Protein AF-A0AAD7VCK1-F1 (afdb_monomer_lite)

Structure (mmCIF, N/CA/C/O backbone):
data_AF-A0AAD7VCK1-F1
#
_entry.id   AF-A0AAD7VCK1-F1
#
loop_
_atom_site.group_PDB
_atom_site.id
_atom_site.type_symbol
_atom_site.label_atom_id
_atom_site.label_alt_id
_atom_site.label_comp_id
_atom_site.label_asym_id
_atom_site.label_entity_id
_atom_site.label_seq_id
_atom_site.pdbx_PDB_ins_code
_atom_site.Cartn_x
_atom_site.Cartn_y
_atom_site.Cartn_z
_atom_site.occupancy
_atom_site.B_iso_or_equiv
_atom_site.auth_seq_id
_atom_site.auth_comp_id
_atom_site.auth_asym_id
_atom_site.auth_atom_id
_atom_site.pdbx_PDB_model_num
ATOM 1 N N . MET A 1 1 ? 8.226 9.360 -8.090 1.00 89.88 1 MET A N 1
ATOM 2 C CA . MET A 1 1 ? 7.051 10.242 -7.883 1.00 89.88 1 MET A CA 1
ATOM 3 C C . MET A 1 1 ? 5.953 9.467 -7.157 1.00 89.88 1 MET A C 1
ATOM 5 O O . MET A 1 1 ? 5.833 8.270 -7.414 1.00 89.88 1 MET A O 1
ATOM 9 N N . PRO A 1 2 ? 5.209 10.076 -6.223 1.00 95.94 2 PRO A N 1
ATOM 10 C CA . PRO A 1 2 ? 4.097 9.413 -5.545 1.00 95.94 2 PRO A CA 1
ATOM 11 C C . PRO A 1 2 ? 2.840 9.377 -6.427 1.00 95.94 2 PRO A C 1
ATOM 13 O O . PRO A 1 2 ? 2.560 10.334 -7.142 1.00 95.94 2 PRO A O 1
ATOM 16 N N . GLN A 1 3 ? 2.086 8.279 -6.367 1.00 97.62 3 GLN A N 1
ATOM 17 C CA . GLN A 1 3 ? 0.766 8.146 -6.991 1.00 97.62 3 GLN A CA 1
ATOM 18 C C . GLN A 1 3 ? -0.200 7.467 -6.018 1.00 97.62 3 GLN A C 1
ATOM 20 O O . GLN A 1 3 ? 0.170 6.521 -5.319 1.00 97.62 3 GLN A O 1
ATOM 25 N N . GLN A 1 4 ? -1.440 7.951 -5.964 1.00 97.12 4 GLN A N 1
ATOM 26 C CA . GLN A 1 4 ? -2.490 7.346 -5.149 1.00 97.12 4 GLN A CA 1
ATOM 27 C C . GLN A 1 4 ? -3.355 6.418 -6.001 1.00 97.12 4 GLN A C 1
ATOM 29 O O . GLN A 1 4 ? -3.797 6.795 -7.082 1.00 97.12 4 GLN A O 1
ATOM 34 N N . ILE A 1 5 ? -3.624 5.225 -5.477 1.00 96.94 5 ILE A N 1
ATOM 35 C CA . ILE A 1 5 ? -4.553 4.249 -6.047 1.00 96.94 5 ILE A CA 1
ATOM 36 C C . ILE A 1 5 ? -5.809 4.235 -5.175 1.00 96.94 5 ILE A C 1
ATOM 38 O O . ILE A 1 5 ? -5.714 4.308 -3.948 1.00 96.94 5 ILE A O 1
ATOM 42 N N . LYS A 1 6 ? -6.982 4.157 -5.808 1.00 95.19 6 LYS A N 1
ATOM 43 C CA . LYS A 1 6 ? -8.277 4.083 -5.114 1.00 95.19 6 LYS A CA 1
ATOM 44 C C . LYS A 1 6 ? -8.834 2.661 -5.052 1.00 95.19 6 LYS A C 1
ATOM 46 O O . LYS A 1 6 ? -9.489 2.319 -4.074 1.00 95.19 6 LYS A O 1
ATOM 51 N N . ASP A 1 7 ? -8.562 1.848 -6.070 1.00 96.19 7 ASP A N 1
ATOM 52 C CA . ASP A 1 7 ? -9.085 0.489 -6.172 1.00 96.19 7 ASP A CA 1
ATOM 53 C C . ASP A 1 7 ? -8.133 -0.568 -5.584 1.00 96.19 7 ASP A C 1
ATOM 55 O O . ASP A 1 7 ? -6.912 -0.522 -5.755 1.00 96.19 7 ASP A O 1
ATOM 59 N N . ILE A 1 8 ? -8.710 -1.551 -4.891 1.00 95.50 8 ILE A N 1
ATOM 60 C CA . ILE A 1 8 ? -7.955 -2.614 -4.220 1.00 95.50 8 ILE A CA 1
ATOM 61 C C . ILE A 1 8 ? -7.415 -3.628 -5.233 1.00 95.50 8 ILE A C 1
ATOM 63 O O . ILE A 1 8 ? -6.293 -4.110 -5.061 1.00 95.50 8 ILE A O 1
ATOM 67 N N . LYS A 1 9 ? -8.173 -3.952 -6.293 1.00 95.44 9 LYS A N 1
ATOM 68 C CA . LYS A 1 9 ? -7.728 -4.936 -7.292 1.00 95.44 9 LYS A CA 1
ATOM 69 C C . LYS A 1 9 ? -6.504 -4.411 -8.033 1.00 95.44 9 LYS A C 1
ATOM 71 O O . LYS A 1 9 ? -5.484 -5.097 -8.067 1.00 95.44 9 LYS A O 1
ATOM 76 N N . GLN A 1 10 ? -6.563 -3.157 -8.483 1.00 96.56 10 GLN A N 1
ATOM 77 C CA . GLN A 1 10 ? -5.428 -2.478 -9.113 1.00 96.56 10 GLN A CA 1
ATOM 78 C C . GLN A 1 10 ? -4.191 -2.444 -8.198 1.00 96.56 10 GLN A C 1
ATOM 80 O O . GLN A 1 10 ? -3.066 -2.668 -8.645 1.00 96.56 10 GLN A O 1
ATOM 85 N N . PHE A 1 11 ? -4.378 -2.194 -6.898 1.00 96.94 11 PHE A N 1
ATOM 86 C CA . PHE A 1 11 ? -3.274 -2.217 -5.937 1.00 96.94 11 PHE A CA 1
ATOM 87 C C . PHE A 1 11 ? -2.618 -3.605 -5.833 1.00 96.94 11 PHE A C 1
ATOM 89 O O . PHE A 1 11 ? -1.390 -3.705 -5.837 1.00 96.94 11 PHE A O 1
ATOM 96 N N . LEU A 1 12 ? -3.415 -4.676 -5.771 1.00 95.62 12 LEU A N 1
ATOM 97 C CA . LEU A 1 12 ? -2.909 -6.050 -5.690 1.00 95.62 12 LEU A CA 1
ATOM 98 C C . LEU A 1 12 ? -2.199 -6.496 -6.973 1.00 95.62 12 LEU A C 1
ATOM 100 O O . LEU A 1 12 ? -1.194 -7.202 -6.899 1.00 95.62 12 LEU A O 1
ATOM 104 N N . GLU A 1 13 ? -2.682 -6.073 -8.140 1.00 95.94 13 GLU A N 1
ATOM 105 C CA . GLU A 1 13 ? -1.977 -6.283 -9.408 1.00 95.94 13 GLU A CA 1
ATOM 106 C C . GLU A 1 13 ? -0.610 -5.604 -9.396 1.00 95.94 13 GLU A C 1
ATOM 108 O O . GLU A 1 13 ? 0.389 -6.226 -9.753 1.00 95.94 13 GLU A O 1
ATOM 113 N N . ILE A 1 14 ? -0.539 -4.365 -8.900 1.00 96.12 14 ILE A N 1
ATOM 114 C CA . ILE A 1 14 ? 0.722 -3.631 -8.803 1.00 96.12 14 ILE A CA 1
ATOM 115 C C . ILE A 1 14 ? 1.690 -4.2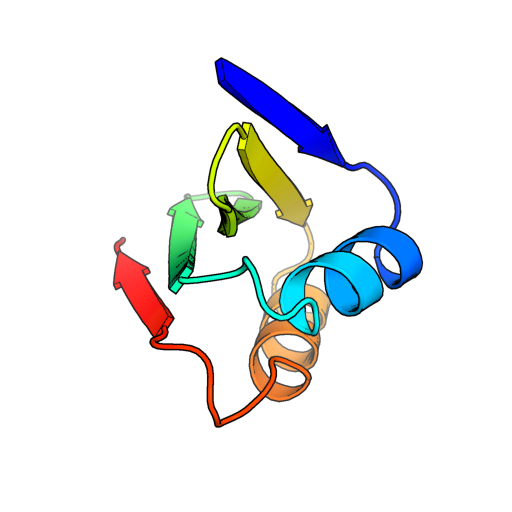88 -7.818 1.00 96.12 14 ILE A C 1
ATOM 117 O O . ILE A 1 14 ? 2.877 -4.395 -8.119 1.00 96.12 14 ILE A O 1
ATOM 121 N N . ALA A 1 15 ? 1.198 -4.778 -6.679 1.00 96.31 15 ALA A N 1
ATOM 122 C CA . ALA A 1 15 ? 2.017 -5.477 -5.690 1.00 96.31 15 ALA A CA 1
ATOM 123 C C . ALA A 1 15 ? 2.637 -6.782 -6.227 1.00 96.31 15 ALA A C 1
ATOM 125 O O . ALA A 1 15 ? 3.680 -7.197 -5.731 1.00 96.31 15 ALA A O 1
ATOM 126 N N . ARG A 1 16 ? 2.020 -7.413 -7.238 1.00 95.56 16 ARG A N 1
ATOM 127 C CA . ARG A 1 16 ? 2.518 -8.637 -7.894 1.00 95.56 16 ARG A CA 1
ATOM 128 C C . ARG A 1 16 ? 3.473 -8.386 -9.064 1.00 95.56 16 ARG A C 1
ATOM 130 O O . ARG A 1 16 ? 4.022 -9.342 -9.607 1.00 95.56 16 ARG A O 1
ATOM 137 N N . ARG A 1 17 ? 3.666 -7.137 -9.494 1.00 96.00 17 ARG A N 1
ATOM 138 C CA . ARG A 1 17 ? 4.559 -6.834 -10.620 1.00 96.00 17 ARG A CA 1
ATOM 139 C C . ARG A 1 17 ? 6.016 -7.126 -10.267 1.00 96.00 17 ARG A C 1
ATOM 141 O O . ARG A 1 17 ? 6.458 -6.890 -9.149 1.00 96.00 17 ARG A O 1
ATOM 148 N N . LYS A 1 18 ? 6.799 -7.520 -11.273 1.00 95.50 18 LYS A N 1
ATOM 149 C CA . LYS A 1 18 ? 8.244 -7.782 -11.146 1.00 95.50 18 LYS A CA 1
ATOM 150 C C . LYS A 1 18 ? 9.055 -6.565 -10.676 1.00 95.50 18 LYS A C 1
ATOM 152 O O . LYS A 1 18 ? 10.124 -6.726 -10.101 1.00 95.50 18 LYS A O 1
ATOM 157 N N . ASP A 1 19 ? 8.578 -5.348 -10.937 1.00 95.44 19 ASP A N 1
ATOM 158 C CA . ASP A 1 19 ? 9.258 -4.114 -10.539 1.00 95.44 19 ASP A CA 1
ATOM 159 C C . ASP A 1 19 ? 8.877 -3.615 -9.136 1.00 95.44 19 ASP A C 1
ATOM 161 O O . ASP A 1 19 ? 9.438 -2.611 -8.684 1.00 95.44 19 ASP A O 1
ATOM 165 N N . ALA A 1 20 ? 7.952 -4.292 -8.445 1.00 96.44 20 ALA A N 1
ATOM 166 C CA . ALA A 1 20 ? 7.638 -4.027 -7.047 1.00 96.44 20 ALA A CA 1
ATOM 167 C C . ALA A 1 20 ? 8.782 -4.533 -6.154 1.00 96.44 20 ALA A C 1
ATOM 169 O O . ALA A 1 20 ? 9.098 -5.718 -6.128 1.00 96.44 20 ALA A O 1
ATOM 170 N N . LYS A 1 21 ? 9.422 -3.613 -5.425 1.00 94.69 21 LYS A N 1
ATOM 171 C CA . LYS A 1 21 ? 10.626 -3.892 -4.625 1.00 94.69 21 LYS A CA 1
ATOM 172 C C . LYS A 1 21 ? 10.317 -4.093 -3.147 1.00 94.69 21 LYS A C 1
ATOM 174 O O . LYS A 1 21 ? 10.894 -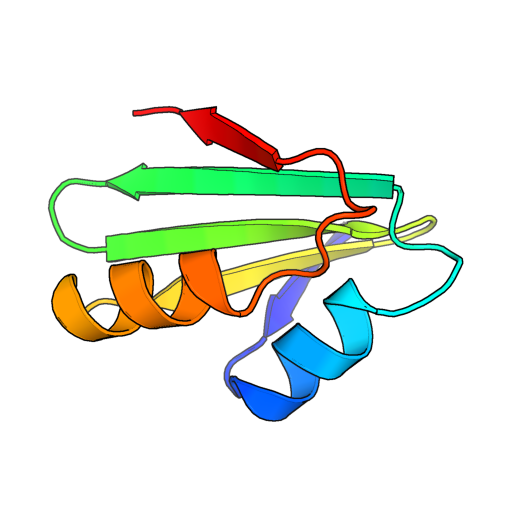4.957 -2.499 1.00 94.69 21 LYS A O 1
ATOM 179 N N . SER A 1 22 ? 9.439 -3.260 -2.599 1.00 95.31 22 SER A N 1
ATOM 180 C CA . SER A 1 22 ? 9.070 -3.311 -1.187 1.00 95.31 22 SER A CA 1
ATOM 181 C C . SER A 1 22 ? 7.696 -2.705 -0.951 1.00 95.31 22 SER A C 1
ATOM 183 O O . SER A 1 22 ? 7.225 -1.856 -1.714 1.00 95.31 22 SER A O 1
ATOM 185 N N . ALA A 1 23 ? 7.060 -3.129 0.132 1.00 96.88 23 ALA A N 1
ATOM 186 C CA . ALA A 1 23 ? 5.842 -2.537 0.644 1.00 96.88 23 ALA A CA 1
ATOM 187 C C . ALA A 1 23 ? 6.079 -1.964 2.041 1.00 96.88 23 ALA A C 1
ATOM 189 O O . ALA A 1 23 ? 6.762 -2.548 2.878 1.00 96.88 23 ALA A O 1
ATOM 190 N N . VAL A 1 24 ? 5.468 -0.818 2.309 1.00 97.31 24 VAL A N 1
ATOM 191 C CA . VAL A 1 24 ? 5.411 -0.210 3.633 1.00 97.31 24 VAL A CA 1
ATOM 192 C C . VAL A 1 24 ? 3.954 -0.100 4.042 1.00 97.31 24 VAL A C 1
ATOM 194 O O . VAL A 1 24 ? 3.161 0.555 3.363 1.00 97.31 24 VAL A O 1
ATOM 197 N N . VAL A 1 25 ? 3.600 -0.712 5.167 1.00 97.31 25 VAL A N 1
ATOM 198 C CA . VAL A 1 25 ? 2.281 -0.565 5.783 1.00 97.31 25 VAL A CA 1
ATOM 199 C C . VAL A 1 25 ? 2.407 0.458 6.903 1.00 97.31 25 VAL A C 1
ATOM 201 O O . VAL A 1 25 ? 2.944 0.166 7.970 1.00 97.31 25 VAL A O 1
ATOM 204 N N . LYS A 1 26 ? 1.932 1.679 6.643 1.00 97.00 26 LYS A N 1
ATOM 205 C CA . LYS A 1 26 ? 1.887 2.765 7.628 1.00 97.00 26 LYS A CA 1
ATOM 206 C C . LYS A 1 26 ? 0.525 2.778 8.300 1.00 97.00 26 LYS A C 1
ATOM 208 O O . LYS A 1 26 ? -0.476 3.060 7.641 1.00 97.00 26 LYS A O 1
ATOM 213 N N . LYS A 1 27 ? 0.488 2.525 9.602 1.00 96.12 27 LYS A N 1
ATOM 214 C CA . LYS A 1 27 ? -0.718 2.725 10.413 1.00 96.12 27 LYS A CA 1
ATOM 215 C C . LYS A 1 27 ? -0.802 4.211 10.780 1.00 96.12 27 LYS A C 1
ATOM 217 O O . LYS A 1 27 ? 0.209 4.843 11.032 1.00 96.12 27 LYS A O 1
ATOM 222 N N . ASN A 1 28 ? -1.982 4.807 10.717 1.00 94.75 28 ASN A N 1
ATOM 223 C CA . ASN A 1 28 ? -2.282 6.130 11.268 1.00 94.75 28 ASN A CA 1
ATOM 224 C C . ASN A 1 28 ? -3.513 5.982 12.168 1.00 94.75 28 ASN A C 1
ATOM 226 O O . ASN A 1 28 ? -4.203 4.962 12.116 1.00 94.75 28 ASN A O 1
ATOM 230 N N . THR A 1 29 ? -3.840 7.018 12.938 1.00 91.94 29 THR A N 1
ATOM 231 C CA . THR A 1 29 ? -4.946 6.993 13.908 1.00 91.94 29 THR A CA 1
ATOM 232 C C . THR A 1 29 ? -6.289 6.571 13.290 1.00 91.94 29 THR A C 1
ATOM 234 O O . THR A 1 29 ? -7.004 5.763 13.879 1.00 91.94 29 THR A O 1
ATOM 237 N N . GLY A 1 30 ? -6.601 7.042 12.074 1.00 91.75 30 GLY A N 1
ATOM 238 C CA . GLY A 1 30 ? -7.866 6.755 11.373 1.00 91.75 30 GLY A CA 1
ATOM 239 C C . GLY A 1 30 ? -7.738 6.062 10.012 1.00 91.75 30 GLY A C 1
ATOM 240 O O . GLY A 1 30 ? -8.737 5.869 9.330 1.00 91.75 30 GLY A O 1
ATOM 241 N N . SER A 1 31 ? -6.525 5.718 9.571 1.00 95.62 31 SER A N 1
ATOM 242 C CA . SER A 1 31 ? -6.319 5.061 8.273 1.00 95.62 31 SER A CA 1
ATOM 243 C C . SER A 1 31 ? -5.045 4.233 8.252 1.00 95.62 31 SER A C 1
ATOM 245 O O . SER A 1 31 ? -4.072 4.540 8.934 1.00 95.62 31 SER A O 1
ATOM 247 N N . VAL A 1 32 ? -5.017 3.209 7.411 1.00 97.06 32 VAL A N 1
ATOM 248 C CA . VAL A 1 32 ? -3.814 2.449 7.078 1.00 97.06 32 VAL A CA 1
ATOM 249 C C . VAL A 1 32 ? -3.436 2.774 5.639 1.00 97.06 32 VAL A C 1
ATOM 251 O O . VAL A 1 32 ? -4.263 2.690 4.732 1.00 97.06 32 VAL A O 1
ATOM 254 N N . LYS A 1 33 ? -2.182 3.171 5.416 1.00 97.75 33 LYS A N 1
ATOM 255 C CA . LYS A 1 33 ? -1.640 3.435 4.081 1.00 97.75 33 LYS A CA 1
ATOM 256 C C . LYS A 1 33 ? -0.732 2.286 3.667 1.00 97.75 33 LYS A C 1
ATOM 258 O O . LYS A 1 33 ? 0.310 2.071 4.286 1.00 97.75 33 LYS A O 1
ATOM 263 N N . PHE A 1 34 ? -1.103 1.597 2.598 1.00 98.00 34 PHE A N 1
ATOM 264 C CA . PHE A 1 34 ? -0.280 0.586 1.949 1.00 98.00 34 PHE A CA 1
ATOM 265 C C . PHE A 1 34 ? 0.523 1.252 0.843 1.00 98.00 34 PHE A C 1
ATOM 267 O O . PHE A 1 34 ? -0.049 1.757 -0.121 1.00 98.00 34 PHE A O 1
ATOM 274 N N . LYS A 1 35 ? 1.844 1.298 0.999 1.00 97.81 35 LYS A N 1
ATOM 275 C CA . LYS A 1 35 ? 2.748 1.980 0.076 1.00 97.81 35 LYS A CA 1
ATOM 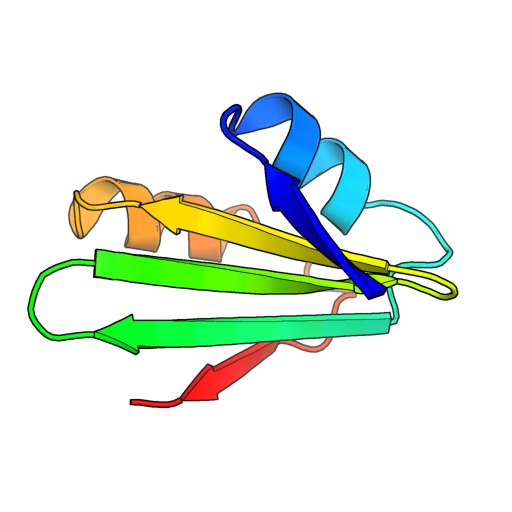276 C C . LYS A 1 35 ? 3.640 0.960 -0.622 1.00 97.81 35 LYS A C 1
ATOM 278 O O . LYS A 1 35 ? 4.524 0.412 0.021 1.00 97.81 35 LYS A O 1
ATOM 283 N N . VAL A 1 36 ? 3.448 0.719 -1.914 1.00 97.56 36 VAL A N 1
ATOM 284 C CA . VAL A 1 36 ? 4.291 -0.193 -2.706 1.00 97.56 36 VAL A CA 1
ATOM 285 C C . VAL A 1 36 ? 5.292 0.618 -3.515 1.00 97.56 36 VAL A C 1
ATOM 287 O O . VAL A 1 36 ? 4.919 1.472 -4.327 1.00 97.56 36 VAL A O 1
ATOM 290 N N . ARG A 1 37 ? 6.581 0.363 -3.294 1.00 97.25 37 ARG A N 1
ATOM 291 C CA . ARG A 1 37 ? 7.665 0.967 -4.059 1.00 97.25 37 ARG A CA 1
ATOM 292 C C . ARG A 1 37 ? 7.922 0.146 -5.315 1.00 97.25 37 ARG A C 1
ATOM 294 O O . ARG A 1 37 ? 8.419 -0.972 -5.235 1.00 97.25 37 ARG A O 1
ATOM 301 N N . CYS A 1 38 ? 7.639 0.743 -6.465 1.00 96.44 38 CYS A N 1
ATOM 302 C CA . CYS A 1 38 ? 8.047 0.233 -7.771 1.00 96.44 38 CYS A CA 1
ATOM 303 C C . CYS A 1 38 ? 9.307 0.967 -8.261 1.00 96.44 38 CYS A C 1
ATOM 305 O O . CYS A 1 38 ? 9.835 1.856 -7.577 1.00 96.44 38 CYS A O 1
ATOM 307 N N . SER A 1 39 ? 9.786 0.640 -9.463 1.00 95.50 39 SER A N 1
ATOM 308 C CA . SER A 1 39 ? 10.950 1.309 -10.062 1.00 95.50 39 SER A CA 1
ATOM 309 C C . SER A 1 39 ? 10.771 2.832 -10.140 1.00 95.50 39 SER A C 1
ATOM 311 O O . SER A 1 39 ? 11.570 3.582 -9.575 1.00 95.50 39 SER A O 1
ATOM 313 N N . ARG A 1 40 ? 9.674 3.302 -10.749 1.00 95.00 40 ARG A N 1
ATOM 314 C CA . ARG A 1 40 ? 9.421 4.739 -10.983 1.00 95.00 40 ARG A CA 1
ATOM 315 C C . ARG A 1 40 ? 8.535 5.400 -9.922 1.00 95.00 40 ARG A C 1
ATOM 317 O O . ARG A 1 40 ? 8.783 6.541 -9.507 1.00 95.00 40 ARG A O 1
ATOM 324 N N . TYR A 1 41 ? 7.498 4.692 -9.483 1.00 97.19 41 TYR A N 1
ATOM 325 C CA . TYR A 1 41 ? 6.444 5.249 -8.639 1.00 97.19 41 TYR A CA 1
ATOM 326 C C . TYR A 1 41 ? 6.418 4.629 -7.244 1.00 97.19 41 TYR A C 1
ATOM 328 O O . TYR A 1 41 ? 6.794 3.475 -7.039 1.00 97.19 41 TYR A O 1
ATOM 336 N N . LEU A 1 42 ? 5.960 5.428 -6.283 1.00 97.88 42 LEU A N 1
ATOM 337 C CA . LEU A 1 42 ? 5.496 4.946 -4.989 1.00 97.88 42 LEU A CA 1
ATOM 338 C C . LEU A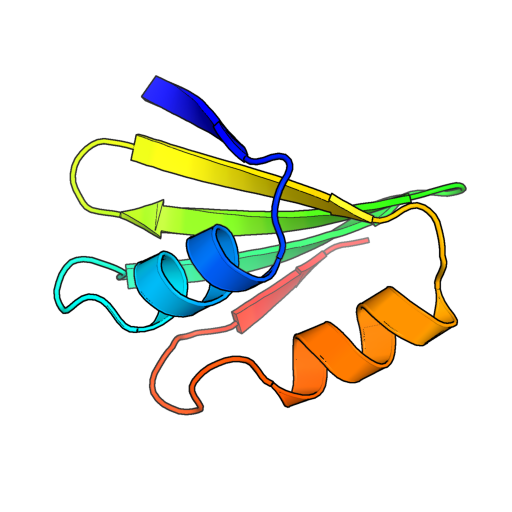 1 42 ? 3.972 4.972 -5.018 1.00 97.88 42 LEU A C 1
ATOM 340 O O . LEU A 1 42 ? 3.375 6.0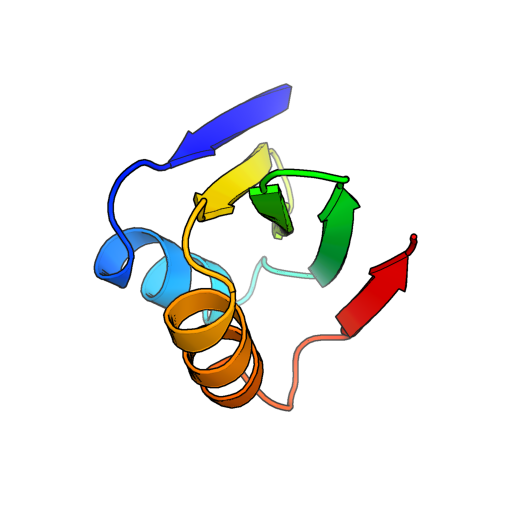50 -4.985 1.00 97.88 42 LEU A O 1
ATOM 344 N N . TYR A 1 43 ? 3.362 3.799 -5.086 1.00 98.19 43 TYR A N 1
ATOM 345 C CA . TYR A 1 43 ? 1.916 3.660 -5.122 1.00 98.19 43 TYR A CA 1
ATOM 346 C C . TYR A 1 43 ? 1.364 3.591 -3.710 1.00 98.19 43 TYR A C 1
ATOM 348 O O . TYR A 1 43 ? 1.842 2.794 -2.910 1.00 98.19 43 TYR A O 1
ATOM 356 N N . THR A 1 44 ? 0.371 4.417 -3.394 1.00 98.25 44 THR A N 1
ATOM 357 C CA . THR A 1 44 ? -0.269 4.429 -2.076 1.00 98.25 44 THR A CA 1
ATOM 358 C C . THR A 1 44 ? -1.749 4.105 -2.197 1.00 98.25 44 THR A C 1
ATOM 360 O O . THR A 1 44 ? -2.475 4.826 -2.875 1.00 98.25 44 THR A O 1
ATOM 363 N N . LEU A 1 45 ? -2.201 3.075 -1.488 1.00 98.19 45 LEU A N 1
ATOM 364 C CA . LEU A 1 45 ? -3.613 2.816 -1.221 1.00 98.19 45 LEU A CA 1
ATOM 365 C C . LEU A 1 45 ? -3.922 3.226 0.223 1.00 98.19 45 LEU A C 1
ATOM 367 O O . LEU A 1 45 ? -3.194 2.860 1.147 1.00 98.19 45 LEU A O 1
ATOM 371 N N . VAL A 1 46 ? -4.992 3.994 0.419 1.00 97.44 46 VAL A N 1
ATOM 372 C CA . VAL A 1 46 ? -5.459 4.420 1.745 1.00 97.44 46 VAL A CA 1
ATOM 373 C C . VAL A 1 46 ? -6.706 3.622 2.099 1.00 97.44 46 VAL A C 1
ATOM 375 O O . VAL A 1 46 ? -7.675 3.631 1.347 1.00 97.44 46 VAL A O 1
ATOM 378 N N . VAL A 1 47 ? -6.681 2.941 3.241 1.00 96.94 47 VAL A N 1
ATOM 379 C CA . VAL A 1 47 ? -7.794 2.133 3.744 1.00 96.94 47 VAL A CA 1
ATOM 380 C C . VAL A 1 47 ? -8.192 2.656 5.119 1.00 96.94 47 VAL A C 1
ATOM 382 O O . VAL A 1 47 ? -7.383 2.648 6.043 1.00 96.94 47 VAL A O 1
ATOM 385 N N . ASN A 1 48 ? -9.434 3.113 5.263 1.00 96.06 48 ASN A N 1
ATOM 386 C CA . ASN A 1 48 ? -9.931 3.671 6.529 1.00 96.06 48 ASN A CA 1
ATOM 387 C C . ASN A 1 48 ? -10.416 2.575 7.495 1.00 96.06 48 ASN A C 1
ATOM 389 O O . ASN A 1 48 ? -10.331 2.719 8.709 1.00 96.06 48 ASN A O 1
ATOM 393 N N . ASP A 1 49 ? -10.886 1.451 6.954 1.00 95.25 49 ASP A N 1
ATOM 394 C CA . ASP A 1 49 ? -11.387 0.316 7.728 1.00 95.25 49 ASP A CA 1
ATOM 395 C C . ASP A 1 49 ? -10.239 -0.614 8.159 1.00 95.25 49 ASP A C 1
ATOM 397 O O . ASP A 1 49 ? -9.575 -1.247 7.330 1.00 95.25 49 ASP A O 1
ATOM 401 N N . LYS A 1 50 ? -10.024 -0.723 9.475 1.00 92.12 50 LYS A N 1
ATOM 402 C CA . LYS A 1 50 ? -8.970 -1.561 10.072 1.00 92.12 50 LYS A CA 1
ATOM 403 C C . LYS A 1 50 ? -9.146 -3.049 9.747 1.00 92.12 50 LYS A C 1
ATOM 405 O O . LYS A 1 50 ? -8.152 -3.743 9.538 1.00 92.12 50 LYS A O 1
ATOM 410 N N . SER A 1 51 ? -10.383 -3.543 9.662 1.00 93.38 51 SER A N 1
ATOM 411 C CA . SER A 1 51 ? -10.659 -4.953 9.363 1.00 93.38 51 SER A CA 1
ATOM 412 C C . SER A 1 51 ? -10.260 -5.301 7.925 1.00 93.38 51 SER A C 1
ATOM 414 O O . SER A 1 51 ? -9.557 -6.287 7.687 1.00 93.38 51 SER A O 1
ATOM 416 N N . LYS A 1 52 ? -10.615 -4.433 6.966 1.00 94.69 52 LYS A N 1
ATOM 417 C CA . LYS A 1 52 ? -10.221 -4.564 5.556 1.00 94.69 52 LYS A CA 1
ATOM 418 C C . LYS A 1 52 ? -8.716 -4.425 5.388 1.00 94.69 52 LYS A C 1
ATOM 420 O O . LYS A 1 52 ? -8.127 -5.186 4.626 1.00 94.69 52 LYS A O 1
ATOM 425 N N . ALA A 1 53 ? -8.083 -3.511 6.123 1.00 95.38 53 ALA A N 1
ATOM 426 C CA . ALA A 1 53 ? -6.633 -3.363 6.106 1.00 95.38 53 ALA A CA 1
ATOM 427 C C . ALA A 1 53 ? -5.922 -4.654 6.554 1.00 95.38 53 ALA A C 1
ATOM 429 O O . ALA A 1 53 ? -4.988 -5.099 5.8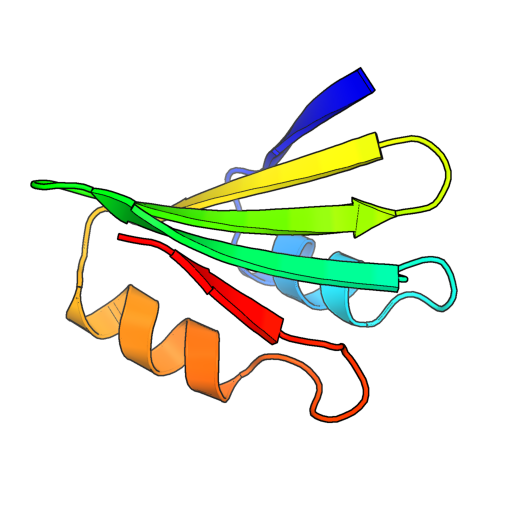90 1.00 95.38 53 ALA A O 1
ATOM 430 N N . ASN A 1 54 ? -6.389 -5.306 7.623 1.00 93.56 54 ASN A N 1
ATOM 431 C CA . ASN A 1 54 ? -5.797 -6.565 8.085 1.00 93.56 54 ASN A CA 1
ATOM 432 C C . ASN A 1 54 ? -5.934 -7.692 7.047 1.00 93.56 54 ASN A C 1
ATOM 434 O O . ASN A 1 54 ? -4.957 -8.392 6.782 1.00 93.56 54 ASN A O 1
ATOM 438 N N . LYS A 1 55 ? -7.100 -7.821 6.399 1.00 95.19 55 LYS A N 1
ATOM 439 C CA . LYS A 1 55 ? -7.307 -8.788 5.303 1.00 95.19 55 LYS A CA 1
ATOM 440 C C . LYS A 1 55 ? -6.425 -8.485 4.089 1.00 95.19 55 LYS A C 1
ATOM 442 O O . LYS A 1 55 ? -5.819 -9.386 3.513 1.00 95.19 55 LYS A O 1
ATOM 447 N N . LEU A 1 56 ? -6.304 -7.210 3.719 1.00 95.50 56 LEU A N 1
ATOM 448 C CA . LEU A 1 56 ? -5.466 -6.796 2.596 1.00 95.50 56 LEU A CA 1
ATOM 449 C C . LEU A 1 56 ? -3.987 -7.088 2.858 1.00 95.50 56 LEU A C 1
ATOM 451 O O . LEU A 1 56 ? -3.290 -7.551 1.962 1.00 95.50 56 LEU A O 1
ATOM 455 N N . LYS A 1 57 ? -3.523 -6.871 4.091 1.00 93.69 57 LYS A N 1
ATOM 456 C CA . LYS A 1 57 ? -2.158 -7.202 4.507 1.00 93.69 57 LYS A CA 1
ATOM 457 C C . LYS A 1 57 ? -1.848 -8.691 4.306 1.00 93.69 57 LYS A C 1
ATOM 459 O O . LYS A 1 57 ? -0.771 -9.006 3.818 1.00 93.69 57 LYS A O 1
ATOM 464 N N . GLN A 1 58 ? -2.787 -9.581 4.632 1.00 92.75 58 GLN A N 1
ATOM 465 C CA . GLN A 1 58 ? -2.650 -11.029 4.405 1.00 92.75 58 GLN A CA 1
ATOM 466 C C . GLN A 1 58 ? -2.663 -11.406 2.916 1.00 92.75 58 GLN A C 1
ATOM 468 O O . GLN A 1 58 ? -2.115 -12.433 2.541 1.00 92.75 58 GLN A O 1
ATOM 473 N N . SER A 1 59 ? -3.273 -10.574 2.068 1.00 93.56 59 SER A N 1
ATOM 474 C CA . SER A 1 59 ? -3.356 -10.793 0.617 1.00 93.56 59 SER A CA 1
ATOM 475 C C . SER A 1 59 ? -2.122 -10.294 -0.145 1.00 93.56 59 SER A C 1
ATOM 477 O O . SER A 1 59 ? -2.065 -10.416 -1.370 1.00 93.56 59 SER A O 1
ATOM 479 N N . LEU A 1 60 ? -1.157 -9.676 0.546 1.00 93.12 60 LEU A N 1
ATOM 480 C CA . LEU A 1 60 ? 0.077 -9.217 -0.081 1.00 93.12 60 LEU A CA 1
ATOM 481 C C . LEU A 1 60 ? 0.942 -10.413 -0.507 1.00 93.12 60 LEU A C 1
ATOM 483 O O . LEU A 1 60 ? 0.980 -11.420 0.201 1.00 93.12 60 LEU A O 1
ATOM 487 N N . PRO A 1 61 ? 1.669 -10.311 -1.634 1.00 92.00 61 PRO A N 1
ATOM 488 C CA . PRO A 1 61 ? 2.549 -11.386 -2.075 1.00 92.00 61 PRO A CA 1
ATOM 489 C C . PRO A 1 61 ? 3.640 -11.679 -1.031 1.00 92.00 61 PRO A C 1
ATOM 491 O O . PRO A 1 61 ? 4.294 -10.737 -0.579 1.00 92.00 61 PRO A O 1
ATOM 494 N N . PRO A 1 62 ? 3.896 -12.955 -0.685 1.00 90.12 62 PRO A N 1
ATOM 495 C CA . PRO A 1 62 ? 4.892 -13.320 0.328 1.00 90.12 62 PRO A CA 1
ATOM 496 C C . PRO A 1 62 ? 6.331 -13.016 -0.112 1.00 90.12 62 PRO A C 1
ATOM 498 O O . PRO A 1 62 ? 7.220 -12.871 0.719 1.00 90.12 62 PRO A O 1
ATOM 501 N N . THR A 1 63 ? 6.563 -12.889 -1.420 1.00 90.06 63 THR A N 1
ATOM 502 C CA . THR A 1 63 ? 7.859 -12.522 -2.006 1.00 90.06 63 THR A CA 1
ATOM 503 C C . THR A 1 63 ? 8.201 -11.041 -1.831 1.00 90.06 63 THR A C 1
ATOM 505 O O . THR A 1 63 ? 9.344 -10.646 -2.056 1.00 90.06 63 THR A O 1
ATOM 508 N N . LEU A 1 64 ? 7.229 -10.202 -1.460 1.00 91.94 64 LEU A N 1
ATOM 509 C CA . LEU A 1 64 ? 7.422 -8.767 -1.317 1.00 91.94 64 LEU A CA 1
ATOM 510 C C . LEU A 1 64 ? 7.872 -8.446 0.111 1.00 91.94 64 LEU A C 1
ATOM 512 O O . LEU A 1 64 ? 7.188 -8.776 1.074 1.00 91.94 64 LEU A O 1
ATOM 516 N N . SER A 1 65 ? 9.000 -7.750 0.264 1.00 93.75 65 SER A N 1
ATOM 517 C CA . SER A 1 65 ? 9.455 -7.301 1.584 1.00 93.75 65 SER A CA 1
ATOM 518 C C . SER A 1 65 ? 8.473 -6.277 2.162 1.00 93.75 65 SER A C 1
ATOM 520 O O . SER A 1 65 ? 8.313 -5.186 1.605 1.00 93.75 65 SER A O 1
ATOM 522 N N . VAL A 1 66 ? 7.807 -6.625 3.268 1.00 95.31 66 VAL A N 1
ATOM 523 C CA . VAL A 1 66 ? 6.830 -5.763 3.945 1.00 95.31 66 VAL A CA 1
ATOM 524 C C . VAL A 1 66 ? 7.430 -5.192 5.226 1.00 95.31 66 VAL A C 1
ATOM 526 O O . VAL A 1 66 ? 7.781 -5.934 6.139 1.00 95.31 66 VAL A O 1
ATOM 529 N N . LYS A 1 67 ? 7.491 -3.860 5.327 1.00 96.06 67 LYS A N 1
ATOM 530 C CA . LYS A 1 67 ? 7.852 -3.149 6.560 1.00 96.06 67 LYS A CA 1
ATOM 531 C C . LYS A 1 67 ? 6.626 -2.486 7.174 1.00 96.06 67 LYS A C 1
ATOM 533 O O . LYS A 1 67 ? 5.923 -1.722 6.511 1.00 96.06 67 LYS A O 1
ATOM 538 N N . GLU A 1 68 ? 6.392 -2.728 8.455 1.00 94.81 68 GLU A N 1
ATOM 539 C CA . GLU A 1 68 ? 5.368 -2.022 9.223 1.00 94.81 68 GLU A CA 1
ATOM 540 C C . GLU A 1 68 ? 5.963 -0.825 9.952 1.00 94.81 68 GLU A C 1
ATOM 542 O O . GLU A 1 68 ? 7.030 -0.915 10.554 1.00 94.81 68 GLU A O 1
ATOM 547 N N . ILE A 1 69 ? 5.253 0.298 9.888 1.00 94.88 69 ILE A N 1
ATOM 548 C CA . ILE A 1 69 ? 5.581 1.505 10.643 1.00 94.88 69 ILE A CA 1
ATOM 549 C C . ILE A 1 69 ? 4.306 2.069 11.277 1.00 94.88 69 ILE A C 1
ATOM 551 O O . ILE A 1 69 ? 3.226 2.042 10.669 1.00 94.88 69 ILE A O 1
ATOM 555 N N . GLN A 1 70 ? 4.435 2.533 12.519 1.00 87.25 70 GLN A N 1
ATOM 556 C CA . GLN A 1 70 ? 3.371 3.224 13.249 1.00 87.25 70 GLN A CA 1
ATOM 557 C C . GLN A 1 70 ? 3.232 4.669 12.825 1.00 87.25 70 GLN A C 1
ATOM 559 O O . GLN A 1 70 ? 4.138 5.229 12.168 1.00 87.25 70 GLN A O 1
#

pLDDT: mean 95.31, std 2.22, range [87.25, 98.25]

InterPro domains:
  IPR002675 Large ribosomal subunit protein eL38 [PF01781] (2-69)
  IPR002675 Large ribosomal subunit protein eL38 [PTHR10965] (1-69)
  IPR038464 Large ribosomal subunit protein eL38 superfamily [G3DSA:3.30.720.90] (1-70)

Radius of gyration: 10.93 Å; chains: 1; bounding box: 22×24×25 Å

Organism: NCBI:txid688661

Foldseek 3Di:
DEDEDADLVVVQVVLPDPQFAAWEWEDDPQWIWIWTDGPPYTYIYIGRDPVVVVVSVVSGDPPHHYHYDD

Secondary structure (DSSP, 8-state):
-EEEE--HHHHHHHHTSTT--EEEEEE-SS-EEEEEE-SS-EEEEEE--HHHHHHHHHTS-TTSEEEEE-

Sequence (70 aa):
MPQQIKDIKQFLEIARRKDAKSAVVKKNTGSVKFKVRCSRYLYTLVVNDKSKANKLKQSLPPTLSVKEIQ